Protein AF-A0AAV7HA17-F1 (afdb_monomer)

Structure (mmCIF, N/CA/C/O backbone):
data_AF-A0AAV7HA17-F1
#
_entry.id   AF-A0AAV7HA17-F1
#
loop_
_atom_site.group_PDB
_atom_site.id
_atom_site.type_symbol
_atom_site.label_atom_id
_atom_site.label_alt_id
_atom_site.label_comp_id
_atom_site.label_asym_id
_atom_site.label_entity_id
_atom_site.label_seq_id
_atom_site.pdbx_PDB_ins_code
_atom_site.Cartn_x
_atom_site.Cartn_y
_atom_site.Cartn_z
_atom_site.occupancy
_atom_site.B_iso_or_equiv
_atom_site.auth_seq_id
_atom_site.auth_comp_id
_atom_site.auth_asym_id
_atom_site.auth_atom_id
_atom_site.pdbx_PDB_model_num
ATOM 1 N N . MET A 1 1 ? 19.922 8.870 -69.862 1.00 59.81 1 MET A N 1
ATOM 2 C CA . MET A 1 1 ? 18.874 9.612 -69.129 1.00 59.81 1 MET A CA 1
ATOM 3 C C . MET A 1 1 ? 17.637 10.010 -69.945 1.00 59.81 1 MET A C 1
ATOM 5 O O . MET A 1 1 ? 16.809 10.724 -69.416 1.00 59.81 1 MET A O 1
ATOM 9 N N . ARG A 1 2 ? 17.390 9.471 -71.154 1.00 73.88 2 ARG A N 1
ATOM 10 C CA . ARG A 1 2 ? 16.202 9.859 -71.950 1.00 73.88 2 ARG A CA 1
ATOM 11 C C . ARG A 1 2 ? 14.847 9.482 -71.326 1.00 73.88 2 ARG A C 1
ATOM 13 O O . ARG A 1 2 ? 13.883 10.197 -71.537 1.00 73.88 2 ARG A O 1
ATOM 20 N N . LEU A 1 3 ? 14.750 8.374 -70.582 1.00 73.88 3 LEU A N 1
ATOM 21 C CA . LEU A 1 3 ? 13.467 7.924 -70.012 1.00 73.88 3 LEU A CA 1
ATOM 22 C C . LEU A 1 3 ? 12.966 8.819 -68.870 1.00 73.88 3 LEU A C 1
ATOM 24 O O . LEU A 1 3 ? 11.771 9.077 -68.778 1.00 73.88 3 LEU A O 1
ATOM 28 N N . VAL A 1 4 ? 13.883 9.285 -68.021 1.00 72.38 4 VAL A N 1
ATOM 29 C CA . VAL A 1 4 ? 13.565 10.145 -66.872 1.00 72.38 4 VAL A CA 1
ATOM 30 C C . VAL A 1 4 ? 13.057 11.499 -67.359 1.00 72.38 4 VAL A C 1
ATOM 32 O O . VAL A 1 4 ? 12.043 11.979 -66.863 1.00 72.38 4 VAL A O 1
ATOM 35 N N . ASP A 1 5 ? 13.697 12.049 -68.395 1.00 72.62 5 ASP A N 1
ATOM 36 C CA . ASP A 1 5 ? 13.270 13.301 -69.024 1.00 72.62 5 ASP A CA 1
ATOM 37 C C . ASP A 1 5 ? 11.862 13.153 -69.664 1.00 72.62 5 ASP A C 1
ATOM 39 O O . ASP A 1 5 ? 11.008 14.019 -69.493 1.00 72.62 5 ASP A O 1
ATOM 43 N N . ILE A 1 6 ? 11.550 12.006 -70.293 1.00 79.31 6 ILE A N 1
ATOM 44 C CA . ILE A 1 6 ? 10.205 11.717 -70.847 1.00 79.31 6 ILE A CA 1
ATOM 45 C C . ILE A 1 6 ? 9.130 11.611 -69.748 1.00 79.31 6 ILE A C 1
ATOM 47 O O . ILE A 1 6 ? 7.984 12.026 -69.951 1.00 79.31 6 ILE A O 1
ATOM 51 N N . TRP A 1 7 ? 9.452 11.018 -68.595 1.00 81.12 7 TRP A N 1
ATOM 52 C CA . TRP A 1 7 ? 8.507 10.898 -67.478 1.00 81.12 7 TRP A CA 1
ATOM 53 C C . TRP A 1 7 ? 8.193 12.241 -66.818 1.00 81.12 7 TRP A C 1
ATOM 55 O O . TRP A 1 7 ? 7.061 12.433 -66.360 1.00 81.12 7 TRP A O 1
ATOM 65 N N . ASP A 1 8 ? 9.156 13.161 -66.809 1.00 77.19 8 ASP A N 1
ATOM 66 C CA . ASP A 1 8 ? 8.981 14.508 -66.270 1.00 77.19 8 ASP A CA 1
ATOM 67 C C . ASP A 1 8 ? 8.138 15.387 -67.210 1.00 77.19 8 ASP A C 1
ATOM 69 O O . ASP A 1 8 ? 7.150 15.987 -66.780 1.00 77.19 8 ASP A O 1
ATOM 73 N N . GLU A 1 9 ? 8.411 15.349 -68.522 1.00 78.00 9 GLU A N 1
ATOM 74 C CA . GLU A 1 9 ? 7.606 16.044 -69.543 1.00 78.00 9 GLU A CA 1
ATOM 75 C C . GLU A 1 9 ? 6.132 15.620 -69.516 1.00 78.00 9 GLU A C 1
ATOM 77 O O . GLU A 1 9 ? 5.224 16.446 -69.640 1.00 78.00 9 GLU A O 1
ATOM 82 N N . ARG A 1 10 ? 5.876 14.323 -69.308 1.00 80.19 10 ARG A N 1
ATOM 83 C CA . ARG A 1 10 ? 4.516 13.769 -69.221 1.00 80.19 10 ARG A CA 1
ATOM 84 C C . ARG A 1 10 ? 3.898 13.868 -67.827 1.00 80.19 10 ARG A C 1
ATOM 86 O O . ARG A 1 10 ? 2.771 13.412 -67.642 1.00 80.19 10 ARG A O 1
ATOM 93 N N . LYS A 1 11 ? 4.610 14.446 -66.853 1.00 75.62 11 LYS A N 1
ATOM 94 C CA . LYS A 1 11 ? 4.200 14.579 -65.445 1.00 75.62 11 LYS A CA 1
ATOM 95 C C . LYS A 1 11 ? 3.662 13.282 -64.834 1.00 75.62 11 LYS A C 1
ATOM 97 O O . LYS A 1 11 ? 2.754 13.326 -64.005 1.00 75.62 11 LYS A O 1
ATOM 102 N N . VAL A 1 12 ? 4.241 12.133 -65.197 1.00 78.62 12 VAL A N 1
ATOM 103 C CA . VAL A 1 12 ? 3.756 10.797 -64.785 1.00 78.62 12 VAL A CA 1
ATOM 104 C C . VAL A 1 12 ? 3.643 10.676 -63.258 1.00 78.62 12 VAL A C 1
ATOM 106 O O . VAL A 1 12 ? 2.739 10.019 -62.751 1.00 78.62 12 VAL A O 1
ATOM 109 N N . PHE A 1 13 ? 4.516 11.370 -62.520 1.00 74.56 13 PHE A N 1
ATOM 110 C CA . PHE A 1 13 ? 4.573 11.339 -61.055 1.00 74.56 13 PHE A CA 1
ATOM 111 C C . PHE A 1 13 ? 4.170 12.661 -60.376 1.00 74.56 13 PHE A C 1
ATOM 113 O O . PHE A 1 13 ? 4.330 12.813 -59.162 1.00 74.56 13 PHE A O 1
ATOM 120 N N . GLY A 1 14 ? 3.645 13.633 -61.130 1.00 69.62 14 GLY A N 1
ATOM 121 C CA . GLY A 1 14 ? 3.245 14.938 -60.596 1.00 69.62 14 GLY A CA 1
ATOM 122 C C . GLY A 1 14 ? 4.352 15.631 -59.781 1.00 69.62 14 GLY A C 1
ATOM 123 O O . GLY A 1 14 ? 5.533 15.556 -60.107 1.00 69.62 14 GLY A O 1
ATOM 124 N N . SER A 1 15 ? 3.988 16.303 -58.683 1.00 65.00 15 SER A N 1
ATOM 125 C CA . SER A 1 15 ? 4.935 17.039 -57.824 1.00 65.00 15 SER A CA 1
ATOM 126 C C . SER A 1 15 ? 5.935 16.159 -57.062 1.00 65.00 15 SER A C 1
ATOM 128 O O . SER A 1 15 ? 6.918 16.695 -56.548 1.00 65.00 15 SER A O 1
ATOM 130 N N . ARG A 1 16 ? 5.711 14.837 -57.002 1.00 64.25 16 ARG A N 1
ATOM 131 C CA . ARG A 1 16 ? 6.612 13.862 -56.364 1.00 64.25 16 ARG A CA 1
ATOM 132 C C . ARG A 1 16 ? 7.798 13.459 -57.248 1.00 64.25 16 ARG A C 1
ATOM 134 O O . ARG A 1 16 ? 8.773 12.949 -56.718 1.00 64.25 16 ARG A O 1
ATOM 141 N N . GLY A 1 17 ? 7.743 13.702 -58.561 1.00 64.31 17 GLY A N 1
ATOM 142 C CA . GLY A 1 17 ? 8.792 13.290 -59.507 1.00 64.31 17 GLY A CA 1
ATOM 143 C C . GLY A 1 17 ? 10.023 14.202 -59.578 1.00 64.31 17 GLY A C 1
ATOM 144 O O . GLY A 1 17 ? 11.025 13.811 -60.168 1.00 64.31 17 GLY A O 1
ATOM 145 N N . ARG A 1 18 ? 9.979 15.393 -58.960 1.00 61.56 18 ARG A N 1
ATOM 146 C CA . ARG A 1 18 ? 10.990 16.459 -59.124 1.00 61.56 18 ARG A CA 1
ATOM 147 C C . ARG A 1 18 ? 12.415 16.129 -58.651 1.00 61.56 18 ARG A C 1
ATOM 149 O O . ARG A 1 18 ? 13.298 16.936 -58.896 1.00 61.56 18 ARG A O 1
ATOM 156 N N . GLY A 1 19 ? 12.635 14.988 -58.000 1.00 62.34 19 GLY A N 1
ATOM 157 C CA . GLY A 1 19 ? 13.959 14.516 -57.566 1.00 62.34 19 GLY A CA 1
ATOM 158 C C . GLY A 1 19 ? 14.399 13.195 -58.202 1.00 62.34 19 GLY A C 1
ATOM 159 O O . GLY A 1 19 ? 15.484 12.713 -57.908 1.00 62.34 19 GLY A O 1
ATOM 160 N N . LEU A 1 20 ? 13.597 12.600 -59.098 1.00 65.75 20 LEU A N 1
ATOM 161 C CA . LEU A 1 20 ? 13.865 11.253 -59.625 1.00 65.75 20 LEU A CA 1
ATOM 162 C C . LEU A 1 20 ? 15.182 11.174 -60.417 1.00 65.75 20 LEU A C 1
ATOM 164 O O . LEU A 1 20 ? 15.856 10.146 -60.422 1.00 65.75 20 LEU A O 1
ATOM 168 N N . LYS A 1 21 ? 15.556 12.264 -61.095 1.00 62.66 21 LYS A N 1
ATOM 169 C CA . LYS A 1 21 ? 16.820 12.363 -61.836 1.00 62.66 21 LYS A CA 1
ATOM 170 C C . LYS A 1 21 ? 18.030 12.396 -60.901 1.00 62.66 21 LYS A C 1
ATOM 172 O O . LYS A 1 21 ? 19.050 11.794 -61.231 1.00 62.66 21 LYS A O 1
ATOM 177 N N . ASP A 1 22 ? 17.880 13.034 -59.745 1.00 64.25 22 ASP A N 1
ATOM 178 C CA . ASP A 1 22 ? 18.924 13.168 -58.729 1.00 64.25 22 ASP A CA 1
ATOM 179 C C . ASP A 1 22 ? 19.076 11.867 -57.920 1.00 64.25 22 ASP A C 1
ATOM 181 O O . ASP A 1 22 ? 20.199 11.437 -57.656 1.00 64.25 22 ASP A O 1
ATOM 185 N N . ASP A 1 23 ? 17.968 11.162 -57.657 1.00 63.84 23 ASP A N 1
ATOM 186 C CA . ASP A 1 23 ? 17.957 9.851 -56.990 1.00 63.84 23 ASP A CA 1
ATOM 187 C C . ASP A 1 23 ? 18.626 8.746 -57.833 1.00 63.84 23 ASP A C 1
ATOM 189 O O . ASP A 1 23 ? 19.287 7.861 -57.291 1.00 63.84 23 ASP A O 1
ATOM 193 N N . ILE A 1 24 ? 18.496 8.793 -59.167 1.00 62.03 24 ILE A N 1
ATOM 194 C CA . ILE A 1 24 ? 19.126 7.814 -60.076 1.00 62.03 24 ILE A CA 1
ATOM 195 C C . ILE A 1 24 ? 20.621 8.121 -60.304 1.00 62.03 24 ILE A C 1
ATOM 197 O O . ILE A 1 24 ? 21.387 7.208 -60.614 1.00 62.03 24 ILE A O 1
ATOM 201 N N . LEU A 1 25 ? 21.057 9.381 -60.162 1.00 59.38 25 LEU A N 1
ATOM 202 C CA . LEU A 1 25 ? 22.449 9.804 -60.408 1.00 59.38 25 LEU A CA 1
ATOM 203 C C . LEU A 1 25 ? 23.351 9.804 -59.168 1.00 59.38 25 LEU A C 1
ATOM 205 O O . LEU A 1 25 ? 24.548 10.035 -59.317 1.00 59.38 25 LEU A O 1
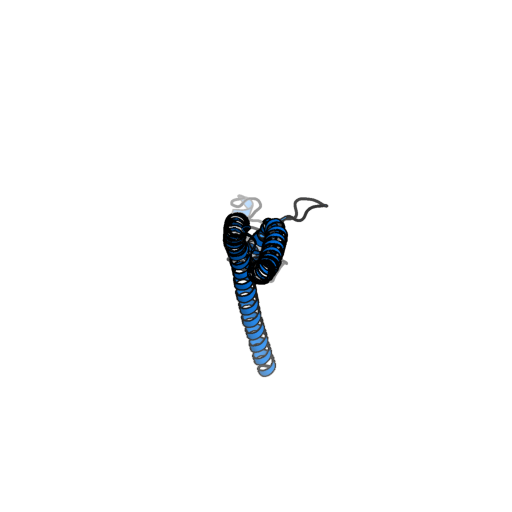ATOM 209 N N . GLY A 1 26 ? 22.818 9.508 -57.980 1.00 60.75 26 GLY A N 1
ATOM 210 C CA . GLY A 1 26 ? 23.603 9.054 -56.830 1.00 60.75 26 GLY A CA 1
ATOM 211 C C . GLY A 1 26 ? 24.793 9.934 -56.426 1.00 60.75 26 GLY A C 1
ATOM 212 O O . GLY A 1 26 ? 25.871 9.397 -56.193 1.00 60.75 26 GLY A O 1
ATOM 213 N N . ASN A 1 27 ? 24.617 11.256 -56.300 1.00 44.81 27 ASN A N 1
ATOM 214 C CA . ASN A 1 27 ? 25.658 12.164 -55.797 1.00 44.81 27 ASN A CA 1
ATOM 215 C C . ASN A 1 27 ? 25.173 13.017 -54.604 1.00 44.81 27 ASN A C 1
ATOM 217 O O . ASN A 1 27 ? 24.681 14.117 -54.806 1.00 44.81 27 ASN A O 1
ATOM 221 N N . ALA A 1 28 ? 25.402 12.492 -53.388 1.00 44.12 28 ALA A N 1
ATOM 222 C CA . ALA A 1 28 ? 25.612 13.152 -52.078 1.00 44.12 28 ALA A CA 1
ATOM 223 C C . ALA A 1 28 ? 24.575 14.183 -51.527 1.00 44.12 28 ALA A C 1
ATOM 225 O O . ALA A 1 28 ? 23.846 14.833 -52.263 1.00 44.12 28 ALA A O 1
ATOM 226 N N . PRO A 1 29 ? 24.455 14.323 -50.189 1.00 47.53 29 PRO A N 1
ATOM 227 C CA . PRO A 1 29 ? 23.148 14.270 -49.531 1.00 47.53 29 PRO A CA 1
ATOM 228 C C . PRO A 1 29 ? 22.543 15.642 -49.180 1.00 47.53 29 PRO A C 1
ATOM 230 O O . PRO A 1 29 ? 23.238 16.492 -48.617 1.00 47.53 29 PRO A O 1
ATOM 233 N N . PRO A 1 30 ? 21.225 15.839 -49.367 1.00 43.34 30 PRO A N 1
ATOM 234 C CA . PRO A 1 30 ? 20.491 16.910 -48.717 1.00 43.34 30 PRO A CA 1
ATOM 235 C C . PRO A 1 30 ? 19.834 16.435 -47.409 1.00 43.34 30 PRO A C 1
ATOM 237 O O . PRO A 1 30 ? 19.466 15.274 -47.238 1.00 43.34 30 PRO A O 1
ATOM 240 N N . ALA A 1 31 ? 19.719 17.381 -46.477 1.00 50.84 31 ALA A N 1
ATOM 241 C CA . ALA A 1 31 ? 19.130 17.260 -45.146 1.00 50.84 31 ALA A CA 1
ATOM 242 C C . ALA A 1 31 ? 17.733 16.586 -45.118 1.00 50.84 31 ALA A C 1
ATOM 244 O O . ALA A 1 31 ? 17.004 16.649 -46.110 1.00 50.84 31 ALA A O 1
ATOM 245 N N . PRO A 1 32 ? 17.303 15.993 -43.982 1.00 42.59 32 PRO A N 1
ATOM 246 C CA . PRO A 1 32 ? 16.028 15.283 -43.917 1.00 42.59 32 PRO A CA 1
ATOM 247 C C . PRO A 1 32 ? 14.809 16.232 -44.017 1.00 42.59 32 PRO A C 1
ATOM 249 O O . PRO A 1 32 ? 14.720 17.180 -43.230 1.00 42.59 32 PRO A O 1
ATOM 252 N N . PRO A 1 33 ? 13.836 15.962 -44.916 1.00 43.31 33 PRO A N 1
ATOM 253 C CA . PRO A 1 33 ? 12.508 16.590 -44.948 1.00 43.31 33 PRO A CA 1
ATOM 254 C C . PRO A 1 33 ? 11.523 15.958 -43.933 1.00 43.31 33 PRO A C 1
ATOM 256 O O . PRO A 1 33 ? 11.837 14.938 -43.315 1.00 43.31 33 PRO A O 1
ATOM 259 N N . PRO A 1 34 ? 10.323 16.546 -43.735 1.00 43.31 34 PRO A N 1
ATOM 260 C CA . PRO A 1 34 ? 9.478 16.288 -42.574 1.00 43.31 34 PRO A CA 1
ATOM 261 C C . PRO A 1 34 ? 8.697 14.967 -42.643 1.00 43.31 34 PRO A C 1
ATOM 263 O O . PRO A 1 34 ? 8.181 14.570 -43.683 1.00 43.31 34 PRO A O 1
ATOM 266 N N . LEU A 1 35 ? 8.605 14.348 -41.461 1.00 48.12 35 LEU A N 1
ATOM 267 C CA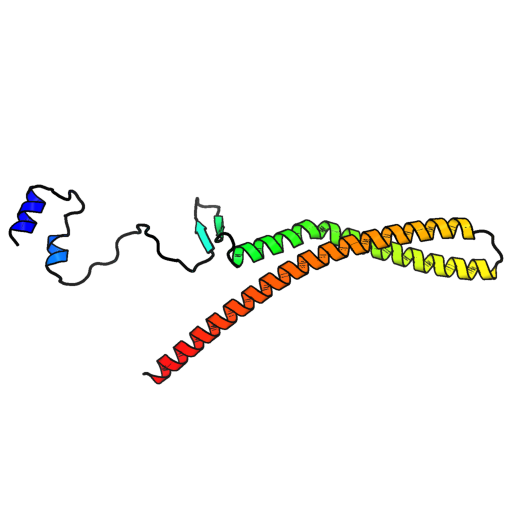 . LEU A 1 35 ? 7.664 13.335 -40.966 1.00 48.12 35 LEU A CA 1
ATOM 268 C C . LEU A 1 35 ? 6.623 12.793 -41.966 1.00 48.12 35 LEU A C 1
ATOM 270 O O . LEU A 1 35 ? 5.692 13.486 -42.375 1.00 48.12 35 LEU A O 1
ATOM 274 N N . SER A 1 36 ? 6.685 11.487 -42.227 1.00 34.81 36 SER A N 1
ATOM 275 C CA . SER A 1 36 ? 5.514 10.690 -42.599 1.00 34.81 36 SER A CA 1
ATOM 276 C C . SER A 1 36 ? 5.588 9.315 -41.947 1.00 34.81 36 SER A C 1
ATOM 278 O O . SER A 1 36 ? 6.620 8.647 -41.926 1.00 34.81 36 SER A O 1
ATOM 280 N N . GLU A 1 37 ? 4.462 8.966 -41.346 1.00 45.53 37 GLU A N 1
ATOM 281 C CA . GLU A 1 37 ? 4.193 7.793 -40.539 1.00 45.53 37 GLU A CA 1
ATOM 282 C C . GLU A 1 37 ? 4.360 6.515 -41.366 1.00 45.53 37 GLU A C 1
ATOM 284 O O . GLU A 1 37 ? 3.647 6.293 -42.340 1.00 45.53 37 GLU A O 1
ATOM 289 N N . SER A 1 38 ? 5.259 5.625 -40.949 1.00 37.91 38 SER A N 1
ATOM 290 C CA . SER A 1 38 ? 5.062 4.201 -41.203 1.00 37.91 38 SER A CA 1
ATOM 291 C C . SER A 1 38 ? 5.699 3.373 -40.090 1.00 37.91 38 SER A C 1
ATOM 293 O O . SER A 1 38 ? 6.895 3.434 -39.827 1.00 37.91 38 SER A O 1
ATOM 295 N N . ASN A 1 39 ? 4.817 2.684 -39.371 1.00 39.84 39 ASN A N 1
ATOM 296 C CA . ASN A 1 39 ? 4.999 1.388 -38.730 1.00 39.84 39 ASN A CA 1
ATOM 297 C C . ASN A 1 39 ? 6.440 0.992 -38.344 1.00 39.84 39 ASN A C 1
ATOM 299 O O . ASN A 1 39 ? 7.032 0.072 -38.902 1.00 39.84 39 ASN A O 1
ATOM 303 N N . GLY A 1 40 ? 6.988 1.672 -37.343 1.00 33.16 40 GLY A N 1
ATOM 304 C CA . GLY A 1 40 ? 8.270 1.344 -36.736 1.00 33.16 40 GLY A CA 1
ATOM 305 C C . GLY A 1 40 ? 8.147 1.501 -35.232 1.00 33.16 40 GLY A C 1
ATOM 306 O O . GLY A 1 40 ? 7.869 2.592 -34.740 1.00 33.16 40 GLY A O 1
ATOM 307 N N . LYS A 1 41 ? 8.286 0.385 -34.518 1.00 42.75 41 LYS A N 1
ATOM 308 C CA . LYS A 1 41 ? 8.275 0.249 -33.058 1.00 42.75 41 LYS A CA 1
ATOM 309 C C . LYS A 1 41 ? 9.093 1.371 -32.407 1.00 42.75 41 LYS A C 1
ATOM 311 O O . LYS A 1 41 ? 10.314 1.301 -32.358 1.00 42.75 41 LYS A O 1
ATOM 316 N N . ASN A 1 42 ? 8.418 2.408 -31.923 1.00 39.75 42 ASN A N 1
ATOM 317 C CA . ASN A 1 42 ? 9.053 3.465 -31.150 1.00 39.75 42 ASN A CA 1
ATOM 318 C C . ASN A 1 42 ? 9.024 3.011 -29.679 1.00 39.75 42 ASN A C 1
ATOM 320 O O . ASN A 1 42 ? 7.924 2.817 -29.158 1.00 39.75 42 ASN A O 1
ATOM 324 N N . PRO A 1 43 ? 10.170 2.801 -29.007 1.00 50.38 43 PRO A N 1
ATOM 325 C CA . PRO A 1 43 ? 10.210 2.255 -27.651 1.00 50.38 43 PRO A CA 1
ATOM 326 C C . PRO A 1 43 ? 9.867 3.292 -26.576 1.00 50.38 43 PRO A C 1
ATOM 328 O O . PRO A 1 43 ? 9.902 2.956 -25.400 1.00 50.38 43 PRO A O 1
ATOM 331 N N . ASN A 1 44 ? 9.541 4.538 -26.945 1.00 51.44 44 ASN A N 1
ATOM 332 C CA . ASN A 1 44 ? 9.166 5.564 -25.978 1.00 51.44 44 ASN A CA 1
ATOM 333 C C . ASN A 1 44 ? 7.732 5.338 -25.473 1.00 51.44 44 ASN A C 1
ATOM 335 O O . ASN A 1 44 ? 6.779 5.548 -26.231 1.00 51.44 44 ASN A O 1
ATOM 339 N N . PRO A 1 45 ? 7.554 4.983 -24.187 1.00 59.22 45 PRO A N 1
ATOM 340 C CA . PRO A 1 45 ? 6.238 4.735 -23.611 1.00 59.22 45 PRO A CA 1
ATOM 341 C C . PRO A 1 45 ? 5.468 6.031 -23.307 1.00 59.22 45 PRO A C 1
ATOM 343 O O . PRO A 1 45 ? 4.325 5.977 -22.862 1.00 59.22 45 PRO A O 1
ATOM 346 N N . ILE A 1 46 ? 6.077 7.194 -23.559 1.00 59.00 46 ILE A N 1
ATOM 347 C CA . ILE A 1 46 ? 5.500 8.518 -23.353 1.00 59.00 46 ILE A CA 1
ATOM 348 C C . ILE A 1 46 ? 5.504 9.277 -24.686 1.00 59.00 46 ILE A C 1
ATOM 350 O O . ILE A 1 46 ? 6.563 9.594 -25.229 1.00 59.00 46 ILE A O 1
ATOM 354 N N . LYS A 1 47 ? 4.318 9.593 -25.214 1.00 62.00 47 LYS A N 1
ATOM 355 C CA . LYS A 1 47 ? 4.123 10.450 -26.390 1.00 62.00 47 LYS A CA 1
ATOM 356 C C . LYS A 1 47 ? 3.534 11.789 -25.955 1.00 62.00 47 LYS A C 1
ATOM 358 O O . LYS A 1 47 ? 2.376 11.880 -25.550 1.00 62.00 47 LYS A O 1
ATOM 363 N N . LEU A 1 48 ? 4.333 12.844 -26.065 1.00 52.03 48 LEU A N 1
ATOM 364 C CA . LEU A 1 48 ? 3.896 14.213 -25.819 1.00 52.03 48 LEU A CA 1
ATOM 365 C C . LEU A 1 48 ? 3.040 14.696 -26.996 1.00 52.03 48 LEU A C 1
ATOM 367 O O . LEU A 1 48 ? 3.570 14.910 -28.084 1.00 52.03 48 LEU A O 1
ATOM 371 N N . VAL A 1 49 ? 1.735 14.888 -26.804 1.00 52.66 49 VAL A N 1
ATOM 372 C CA . VAL A 1 49 ? 0.888 15.530 -27.819 1.00 52.66 49 VAL A CA 1
ATOM 373 C C . VAL A 1 49 ? 0.543 16.926 -27.315 1.00 52.66 49 VAL A C 1
ATOM 375 O O . VAL A 1 49 ? -0.325 17.093 -26.460 1.00 52.66 49 VAL A O 1
ATOM 378 N N . ARG A 1 50 ? 1.254 17.942 -27.822 1.00 51.53 50 ARG A N 1
ATOM 379 C CA . ARG A 1 50 ? 0.855 19.346 -27.649 1.00 51.53 50 ARG A CA 1
ATOM 380 C C . ARG A 1 50 ? -0.401 19.575 -28.479 1.00 51.53 50 ARG A C 1
ATOM 382 O O . ARG A 1 50 ? -0.364 19.327 -29.682 1.00 51.53 50 ARG A O 1
ATOM 389 N N . LYS A 1 51 ? -1.485 20.034 -27.855 1.00 54.66 51 LYS A N 1
ATOM 390 C CA . LYS A 1 51 ? -2.652 20.516 -28.601 1.00 54.66 51 LYS A CA 1
ATOM 391 C C . LYS A 1 51 ? -2.702 22.048 -28.646 1.00 54.66 51 LYS A C 1
ATOM 393 O O . LYS A 1 51 ? -3.086 22.584 -29.675 1.00 54.66 51 LYS A O 1
ATOM 398 N N . ASP A 1 52 ? -2.229 22.767 -27.624 1.00 49.31 52 ASP A N 1
ATOM 399 C CA . ASP A 1 52 ? -2.317 24.237 -27.568 1.00 49.31 52 ASP A CA 1
ATOM 400 C C . ASP A 1 52 ? -1.443 24.797 -26.422 1.00 49.31 52 ASP A C 1
ATOM 402 O O . ASP A 1 52 ? -0.992 24.042 -25.558 1.00 49.31 52 ASP A O 1
ATOM 406 N N . ALA A 1 53 ? -1.228 26.122 -26.395 1.00 51.97 53 ALA A N 1
ATOM 407 C CA . ALA A 1 53 ? -0.250 26.854 -25.570 1.00 51.97 53 ALA A CA 1
ATOM 408 C C . ALA A 1 53 ? -0.312 26.653 -24.034 1.00 51.97 53 ALA A C 1
ATOM 410 O O . ALA A 1 53 ? 0.615 27.073 -23.344 1.00 51.97 53 ALA A O 1
ATOM 411 N N . HIS A 1 54 ? -1.340 25.992 -23.489 1.00 52.19 54 HIS A N 1
ATOM 412 C CA . HIS A 1 54 ? -1.530 25.840 -22.038 1.00 52.19 54 HIS A CA 1
ATOM 413 C C . HIS A 1 54 ? -1.844 24.417 -21.554 1.00 52.19 54 HIS A C 1
ATOM 415 O O . HIS A 1 54 ? -2.126 24.234 -20.372 1.00 52.19 54 HIS A O 1
ATOM 421 N N . SER A 1 55 ? -1.779 23.386 -22.404 1.00 43.28 55 SER A N 1
ATOM 422 C CA . SER A 1 55 ? -1.969 22.013 -21.920 1.00 43.28 55 SER A CA 1
ATOM 423 C C . SER A 1 55 ? -1.160 20.991 -22.705 1.00 43.28 55 SER A C 1
ATOM 425 O O . SER A 1 55 ? -1.259 20.851 -23.927 1.00 43.28 55 SER A O 1
ATOM 427 N N . VAL A 1 56 ? -0.351 20.245 -21.963 1.00 46.31 56 VAL A N 1
ATOM 428 C CA . VAL A 1 56 ? 0.402 19.102 -22.453 1.00 46.31 56 VAL A CA 1
ATOM 429 C C . VAL A 1 56 ? -0.387 17.849 -22.087 1.00 46.31 56 VAL A C 1
ATOM 431 O O . VAL A 1 56 ? -0.425 17.461 -20.923 1.00 46.31 56 VAL A O 1
ATOM 434 N N . ARG A 1 57 ? -0.998 17.180 -23.073 1.00 55.09 57 ARG A N 1
ATOM 435 C CA . ARG A 1 57 ? -1.542 15.836 -22.851 1.00 55.09 57 ARG A CA 1
ATOM 436 C C . ARG A 1 57 ? -0.424 14.826 -23.089 1.00 55.09 57 ARG A C 1
ATOM 438 O O . ARG A 1 57 ? -0.017 14.573 -24.226 1.00 55.09 57 ARG A O 1
ATOM 445 N N . ILE A 1 58 ? 0.079 14.259 -22.001 1.00 65.12 58 ILE A N 1
ATOM 446 C CA . ILE A 1 58 ? 0.997 13.126 -22.034 1.00 65.12 58 ILE A CA 1
ATOM 447 C C . ILE A 1 58 ? 0.165 11.890 -22.398 1.00 65.12 58 ILE A C 1
ATOM 449 O O . ILE A 1 58 ? -0.689 11.466 -21.625 1.00 65.12 58 ILE A O 1
ATOM 453 N N . LYS A 1 59 ? 0.360 11.338 -23.600 1.00 69.00 59 LYS A N 1
ATOM 454 C CA . LYS A 1 59 ? -0.221 10.045 -23.972 1.00 69.00 59 LYS A CA 1
ATOM 455 C C . LYS A 1 59 ? 0.757 8.957 -23.569 1.00 69.00 59 LYS A C 1
ATOM 457 O O . LYS A 1 59 ? 1.860 8.889 -24.111 1.00 69.00 59 LYS A O 1
ATOM 462 N N . LEU A 1 60 ? 0.356 8.123 -22.627 1.00 74.75 60 LEU A N 1
ATOM 463 C CA . LEU A 1 60 ? 1.119 6.946 -22.246 1.00 74.75 60 LEU A CA 1
ATOM 464 C C . LEU A 1 60 ? 0.764 5.810 -23.208 1.00 74.75 60 LEU A C 1
ATOM 466 O O . LEU A 1 60 ? -0.351 5.750 -23.732 1.00 74.75 60 LEU A O 1
ATOM 470 N N . ALA A 1 61 ? 1.739 4.965 -23.527 1.00 76.56 61 ALA A N 1
ATOM 471 C CA . ALA A 1 61 ? 1.467 3.747 -24.271 1.00 76.56 61 ALA A CA 1
ATOM 472 C C . ALA A 1 61 ? 0.513 2.880 -23.443 1.00 76.56 61 ALA A C 1
ATOM 474 O O . ALA A 1 61 ? 0.811 2.608 -22.282 1.00 76.56 61 ALA A O 1
ATOM 475 N N . VAL A 1 62 ? -0.598 2.457 -24.051 1.00 74.88 62 VAL A N 1
ATOM 476 C CA . VAL A 1 62 ? -1.592 1.607 -23.386 1.00 74.88 62 VAL A CA 1
ATOM 477 C C . VAL A 1 62 ? -0.927 0.293 -22.955 1.00 74.88 62 VAL A C 1
ATOM 479 O O . VAL A 1 62 ? -0.262 -0.357 -23.763 1.00 74.88 62 VAL A O 1
ATOM 482 N N . GLY A 1 63 ? -1.063 -0.069 -21.683 1.00 77.06 63 GLY A N 1
ATOM 483 C CA . GLY A 1 63 ? -0.401 -1.184 -21.008 1.00 77.06 63 GLY A CA 1
ATOM 484 C C . GLY A 1 63 ? 1.086 -0.966 -20.696 1.00 77.06 63 GLY A C 1
ATOM 485 O O . GLY A 1 63 ? 1.730 -1.853 -20.129 1.00 77.06 63 GLY A O 1
ATOM 486 N N . GLY A 1 64 ? 1.660 0.182 -21.062 1.00 85.69 64 GLY A N 1
ATOM 487 C CA . GLY A 1 64 ? 3.076 0.488 -20.871 1.00 85.69 64 GLY A CA 1
ATOM 488 C C . GLY A 1 64 ? 3.426 0.807 -19.417 1.00 85.69 64 GLY A C 1
ATOM 489 O O . GLY A 1 64 ? 2.596 1.314 -18.668 1.00 85.69 64 GLY A O 1
ATOM 490 N N . MET A 1 65 ? 4.685 0.568 -19.035 1.00 88.81 65 MET A N 1
ATOM 491 C CA . MET A 1 65 ? 5.208 0.810 -17.679 1.00 88.81 65 MET A CA 1
ATOM 492 C C . MET A 1 65 ? 4.765 2.150 -17.051 1.00 88.81 65 MET A C 1
ATOM 494 O O . MET A 1 65 ? 4.227 2.132 -15.946 1.00 88.81 65 MET A O 1
ATOM 498 N N . PRO A 1 66 ? 4.904 3.310 -17.727 1.00 88.06 66 PRO A N 1
ATOM 499 C CA . PRO A 1 66 ? 4.455 4.583 -17.167 1.00 88.06 66 PRO A CA 1
ATOM 500 C C . PRO A 1 66 ? 2.949 4.657 -16.914 1.00 88.06 66 PRO A C 1
ATOM 502 O O . PRO A 1 66 ? 2.541 5.261 -15.929 1.00 88.06 66 PRO A O 1
ATOM 505 N N . GLU A 1 67 ? 2.123 4.068 -17.786 1.00 89.50 67 GLU A N 1
ATOM 506 C CA . GLU A 1 67 ? 0.671 4.045 -17.581 1.00 89.50 67 GLU A CA 1
ATOM 507 C C . GLU A 1 67 ? 0.328 3.205 -16.357 1.00 89.50 67 GLU A C 1
ATOM 509 O O . GLU A 1 67 ? -0.400 3.677 -15.493 1.00 89.50 67 GLU A O 1
ATOM 514 N N . ARG A 1 68 ? 0.928 2.015 -16.222 1.00 92.06 68 ARG A N 1
ATOM 515 C CA . ARG A 1 68 ? 0.684 1.136 -15.071 1.00 92.06 68 ARG A CA 1
ATOM 516 C C . ARG A 1 68 ? 1.066 1.788 -13.744 1.00 92.06 68 ARG A C 1
ATOM 518 O O . ARG A 1 68 ? 0.312 1.670 -12.784 1.00 92.06 68 ARG A O 1
ATOM 525 N N . ILE A 1 69 ? 2.189 2.513 -13.695 1.00 95.31 69 ILE A N 1
ATOM 526 C CA . ILE A 1 69 ? 2.591 3.276 -12.502 1.00 95.31 69 ILE A CA 1
ATOM 527 C C . ILE A 1 69 ? 1.572 4.376 -12.199 1.00 95.31 69 ILE A C 1
ATOM 529 O O . ILE A 1 69 ? 1.144 4.497 -11.057 1.00 95.31 69 ILE A O 1
ATOM 533 N N . VAL A 1 70 ? 1.170 5.167 -13.202 1.00 93.94 70 VAL A N 1
ATOM 534 C CA . VAL A 1 70 ? 0.195 6.254 -13.010 1.00 93.94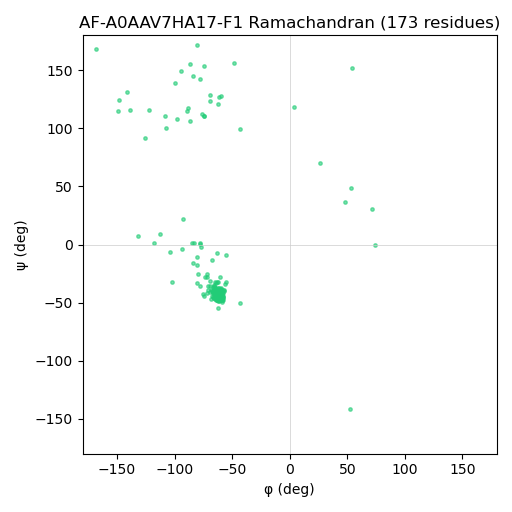 70 VAL A CA 1
ATOM 535 C C . VAL A 1 70 ? -1.146 5.705 -12.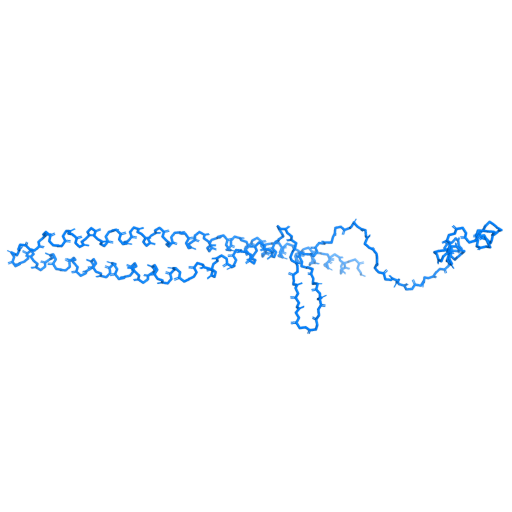526 1.00 93.94 70 VAL A C 1
ATOM 537 O O . VAL A 1 70 ? -1.699 6.235 -11.568 1.00 93.94 70 VAL A O 1
ATOM 540 N N . THR A 1 71 ? -1.642 4.624 -13.129 1.00 93.62 71 THR A N 1
ATOM 541 C CA . THR A 1 71 ? -2.883 3.963 -12.711 1.00 93.62 71 THR A CA 1
ATOM 542 C C . THR A 1 71 ? -2.787 3.425 -11.285 1.00 93.62 71 THR A C 1
ATOM 544 O O . THR A 1 71 ? -3.684 3.679 -10.487 1.00 93.62 71 THR A O 1
ATOM 547 N N . ALA A 1 72 ? -1.701 2.728 -10.932 1.00 94.94 72 ALA A N 1
ATOM 548 C CA . ALA A 1 72 ? -1.519 2.200 -9.581 1.00 94.94 72 ALA A CA 1
ATOM 549 C C . ALA A 1 72 ? -1.362 3.316 -8.533 1.00 94.94 72 ALA A C 1
ATOM 551 O O . ALA A 1 72 ? -1.872 3.198 -7.424 1.00 94.94 72 ALA A O 1
ATOM 552 N N . TYR A 1 73 ? -0.698 4.421 -8.884 1.00 95.62 73 TYR A N 1
ATOM 553 C CA . TYR A 1 73 ? -0.548 5.568 -7.991 1.00 95.62 73 TYR A CA 1
ATOM 554 C C . TYR A 1 73 ? -1.878 6.295 -7.778 1.00 95.62 73 TYR A C 1
ATOM 556 O O . TYR A 1 73 ? -2.204 6.655 -6.652 1.00 95.62 73 TYR A O 1
ATOM 564 N N . GLN A 1 74 ? -2.674 6.462 -8.839 1.00 93.75 74 GLN A N 1
ATOM 565 C CA . GLN A 1 74 ? -4.007 7.055 -8.739 1.00 93.75 74 GLN A CA 1
ATOM 566 C C . GLN A 1 74 ? -4.923 6.233 -7.824 1.00 93.75 74 GLN A C 1
ATOM 568 O O . GLN A 1 74 ? -5.584 6.817 -6.975 1.00 93.75 74 GLN A O 1
ATOM 573 N N . ALA A 1 75 ? -4.895 4.899 -7.922 1.00 93.06 75 ALA A N 1
ATOM 574 C CA . ALA A 1 75 ? -5.654 4.026 -7.023 1.00 93.06 75 ALA A CA 1
ATOM 575 C C . ALA A 1 75 ? -5.304 4.257 -5.538 1.00 93.06 75 ALA A C 1
ATOM 577 O O . ALA A 1 75 ? -6.197 4.301 -4.698 1.00 93.06 75 ALA A O 1
ATOM 578 N N . VAL A 1 76 ? -4.025 4.490 -5.213 1.00 94.06 76 VAL A N 1
ATOM 579 C CA . VAL A 1 76 ? -3.611 4.845 -3.842 1.00 94.06 76 VAL A CA 1
ATOM 580 C C . VAL A 1 76 ? -4.174 6.204 -3.414 1.00 94.06 76 VAL A C 1
ATOM 582 O O . VAL A 1 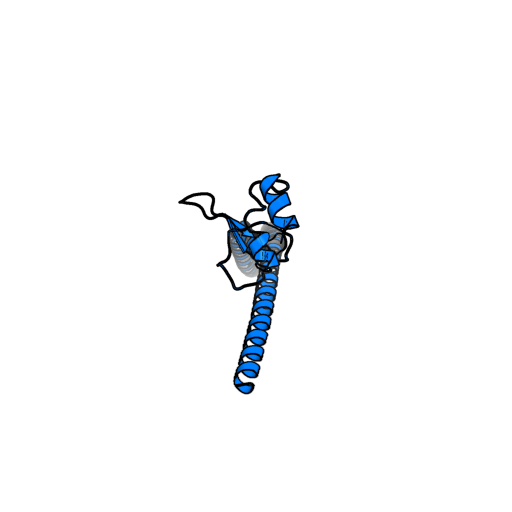76 ? -4.590 6.348 -2.269 1.00 94.06 76 VAL A O 1
ATOM 585 N N . LEU A 1 77 ? -4.195 7.204 -4.303 1.00 90.88 77 LEU A N 1
ATOM 586 C CA . LEU A 1 77 ? -4.754 8.526 -3.987 1.00 90.88 77 LEU A CA 1
ATOM 587 C C . LEU A 1 77 ? -6.267 8.474 -3.759 1.00 90.88 77 LEU A C 1
ATOM 589 O O . LEU A 1 77 ? -6.767 9.140 -2.854 1.00 90.88 77 LEU A O 1
ATOM 593 N N . ASP A 1 78 ? -6.975 7.686 -4.567 1.00 87.44 78 ASP A N 1
ATOM 594 C CA . ASP A 1 78 ? -8.426 7.532 -4.475 1.00 87.44 78 ASP A CA 1
ATOM 595 C C . ASP A 1 78 ? -8.827 6.833 -3.160 1.00 87.44 78 ASP A C 1
ATOM 597 O O . ASP A 1 78 ? -9.814 7.216 -2.532 1.00 87.44 78 ASP A O 1
ATOM 601 N N . GLU A 1 79 ? -8.032 5.861 -2.698 1.00 82.44 79 GLU A N 1
ATOM 602 C CA . GLU A 1 79 ? -8.261 5.132 -1.440 1.00 82.44 79 GLU A CA 1
ATOM 603 C C . GLU A 1 79 ? -7.726 5.848 -0.182 1.00 82.44 79 GLU A C 1
ATOM 605 O O . GLU A 1 79 ? -8.140 5.524 0.932 1.00 82.44 79 GLU A O 1
ATOM 610 N N . HIS A 1 80 ? -6.848 6.850 -0.323 1.00 74.75 80 HIS A N 1
ATOM 611 C CA . HIS A 1 80 ? -6.178 7.519 0.806 1.00 74.75 80 HIS A CA 1
ATOM 612 C C . HIS A 1 80 ? -7.155 8.107 1.840 1.00 74.75 80 HIS A C 1
ATOM 614 O O . HIS A 1 80 ? -6.874 8.125 3.038 1.00 74.75 80 HIS A O 1
ATOM 620 N N . PHE A 1 81 ? -8.320 8.596 1.408 1.00 64.06 81 PHE A N 1
ATOM 621 C CA . PHE A 1 81 ? -9.321 9.157 2.324 1.00 64.06 81 PHE A CA 1
ATOM 622 C C . PHE A 1 81 ? -10.025 8.091 3.185 1.00 64.06 81 PHE A C 1
ATOM 624 O O . PHE A 1 81 ? -10.493 8.402 4.287 1.00 64.06 81 PHE A O 1
ATOM 631 N N . ASP A 1 82 ? -10.088 6.841 2.717 1.00 75.44 82 ASP A N 1
ATOM 632 C CA . ASP A 1 82 ? -10.671 5.727 3.474 1.00 75.44 82 ASP A CA 1
ATOM 633 C C . ASP A 1 82 ? -9.680 5.174 4.508 1.00 75.44 82 ASP A C 1
ATOM 635 O O . ASP A 1 82 ? -10.056 4.814 5.622 1.00 75.44 82 ASP A O 1
ATOM 639 N N . GLU A 1 83 ? -8.386 5.201 4.197 1.00 90.31 83 GLU A N 1
ATOM 640 C CA . GLU A 1 83 ? -7.339 4.712 5.091 1.00 90.31 83 GLU A CA 1
ATOM 641 C C . GLU A 1 83 ? -7.242 5.471 6.413 1.00 90.31 83 GLU A C 1
ATOM 643 O O . GLU A 1 83 ? -7.282 4.844 7.472 1.00 90.31 83 GLU A O 1
ATOM 648 N N . ASP A 1 84 ? -7.094 6.800 6.379 1.00 91.31 84 ASP A N 1
ATOM 649 C CA . ASP A 1 84 ? -6.944 7.596 7.604 1.00 91.31 84 ASP A CA 1
ATOM 650 C C . ASP A 1 84 ? -8.167 7.412 8.511 1.00 91.31 84 ASP A C 1
ATOM 652 O O . ASP A 1 84 ? -8.062 7.286 9.736 1.00 91.31 84 ASP A O 1
ATOM 656 N N . THR A 1 85 ? -9.345 7.328 7.895 1.00 91.81 85 THR A N 1
ATOM 657 C CA . THR A 1 85 ? -10.607 7.058 8.580 1.00 91.81 85 THR A CA 1
ATOM 658 C C . THR A 1 85 ? -10.612 5.661 9.209 1.00 91.81 85 THR A C 1
ATOM 660 O O . THR A 1 85 ? -10.951 5.529 10.389 1.00 91.81 85 THR A O 1
ATOM 663 N N . ALA A 1 86 ? -10.218 4.624 8.465 1.00 93.12 86 ALA A N 1
ATOM 664 C CA . ALA A 1 86 ? -10.146 3.247 8.951 1.00 93.12 86 ALA A CA 1
ATOM 665 C C . ALA A 1 86 ? -9.102 3.084 10.070 1.00 93.12 86 ALA A C 1
ATOM 667 O O . ALA A 1 86 ? -9.382 2.445 11.084 1.00 93.12 86 ALA A O 1
ATOM 668 N N . LEU A 1 87 ? -7.932 3.720 9.949 1.00 95.50 87 LEU A N 1
ATOM 669 C CA . LEU A 1 87 ? -6.893 3.727 10.983 1.00 95.50 87 LEU A CA 1
ATOM 670 C C . LEU A 1 87 ? -7.378 4.395 12.268 1.00 95.50 87 LEU A C 1
ATOM 672 O O . LEU A 1 87 ? -7.157 3.861 13.354 1.00 95.50 87 LEU A O 1
ATOM 676 N N . ASN A 1 88 ? -8.038 5.549 12.165 1.00 95.56 88 ASN A N 1
ATOM 677 C CA . ASN A 1 88 ? -8.556 6.251 13.336 1.00 95.56 88 ASN A CA 1
ATOM 678 C C . ASN A 1 88 ? -9.661 5.446 14.030 1.00 95.56 88 ASN A C 1
ATOM 680 O O . ASN A 1 88 ? -9.609 5.290 15.248 1.00 95.56 88 ASN A O 1
ATOM 684 N N . LYS A 1 89 ? -10.596 4.852 13.274 1.00 96.12 89 LYS A N 1
ATOM 685 C CA . LYS A 1 89 ? -11.618 3.943 13.826 1.00 96.12 89 LYS A CA 1
ATOM 686 C C . LYS A 1 89 ? -10.995 2.732 14.518 1.00 96.12 89 LYS A C 1
ATOM 688 O O . LYS A 1 89 ? -11.392 2.406 15.631 1.00 96.12 89 LYS A O 1
ATOM 693 N N . CYS A 1 90 ? -9.992 2.115 13.893 1.00 96.88 90 CYS A N 1
ATOM 694 C CA . CYS A 1 90 ? -9.264 0.985 14.463 1.00 96.88 90 CYS A CA 1
ATOM 695 C C . CYS A 1 90 ? -8.614 1.366 15.799 1.00 96.88 90 CYS A C 1
ATOM 697 O O . CYS A 1 90 ? -8.839 0.706 16.809 1.00 96.88 90 CYS A O 1
ATOM 699 N N . LYS A 1 91 ? -7.885 2.490 15.837 1.00 97.50 91 LYS A N 1
ATOM 700 C CA . LYS A 1 91 ? -7.252 3.008 17.061 1.00 97.50 91 LYS A CA 1
ATOM 701 C C . LYS A 1 91 ? -8.270 3.296 18.161 1.00 97.50 91 LYS A C 1
ATOM 703 O O . LYS A 1 91 ? -8.038 2.930 19.309 1.00 97.50 91 LYS A O 1
ATOM 708 N N . SER A 1 92 ? -9.388 3.939 17.825 1.00 97.50 92 SER A N 1
ATOM 709 C CA . SER A 1 92 ? -10.453 4.224 18.788 1.00 97.50 92 SER A CA 1
ATOM 710 C C . SER A 1 92 ? -11.070 2.945 19.351 1.00 97.50 92 SER A C 1
ATOM 712 O O . SER A 1 92 ? -11.265 2.869 20.560 1.00 97.50 92 SER A O 1
ATOM 714 N N . ALA A 1 93 ? -11.317 1.935 18.513 1.00 97.31 93 ALA A N 1
ATOM 715 C CA . ALA A 1 93 ? -11.872 0.658 18.951 1.00 97.31 93 ALA A CA 1
ATOM 716 C C . ALA A 1 93 ? -10.900 -0.136 19.838 1.00 97.31 93 ALA A C 1
ATOM 718 O O . ALA A 1 93 ? -11.309 -0.685 20.858 1.00 97.31 93 ALA A O 1
ATOM 719 N N . VAL A 1 94 ? -9.602 -0.139 19.510 1.00 96.94 94 VAL A N 1
ATOM 720 C CA . VAL A 1 94 ? -8.562 -0.731 20.372 1.00 96.94 94 VAL A CA 1
ATOM 721 C C . VAL A 1 94 ? -8.506 -0.020 21.726 1.00 96.94 94 VAL A C 1
ATOM 723 O O . VAL A 1 94 ? -8.560 -0.677 22.759 1.00 96.94 94 VAL A O 1
ATOM 726 N N . CYS A 1 95 ? -8.482 1.315 21.737 1.00 96.62 95 CYS A N 1
ATOM 727 C CA . CYS A 1 95 ? -8.485 2.098 22.977 1.00 96.62 95 CYS A CA 1
ATOM 728 C C . CYS A 1 95 ? -9.743 1.830 23.825 1.00 96.62 95 CYS A C 1
ATOM 730 O O . CYS A 1 95 ? -9.663 1.717 25.047 1.00 96.62 95 CYS A O 1
ATOM 732 N N . ALA A 1 96 ? -10.909 1.679 23.189 1.00 95.25 96 ALA A N 1
ATOM 733 C CA . ALA A 1 96 ? -12.143 1.319 23.880 1.00 95.25 96 ALA A CA 1
ATOM 734 C C . ALA A 1 96 ? -12.043 -0.068 24.540 1.00 95.25 96 ALA A C 1
ATOM 736 O O . ALA A 1 96 ? -12.406 -0.207 25.705 1.00 95.25 96 ALA A O 1
ATOM 737 N N . LEU A 1 97 ? -11.485 -1.070 23.848 1.00 94.25 97 LEU A N 1
ATOM 738 C CA . LEU A 1 97 ? -11.254 -2.401 24.423 1.00 94.25 97 LEU A CA 1
ATOM 739 C C . LEU A 1 97 ? -10.282 -2.376 25.611 1.00 94.25 97 LEU A C 1
ATOM 741 O O . LEU A 1 97 ? -10.547 -3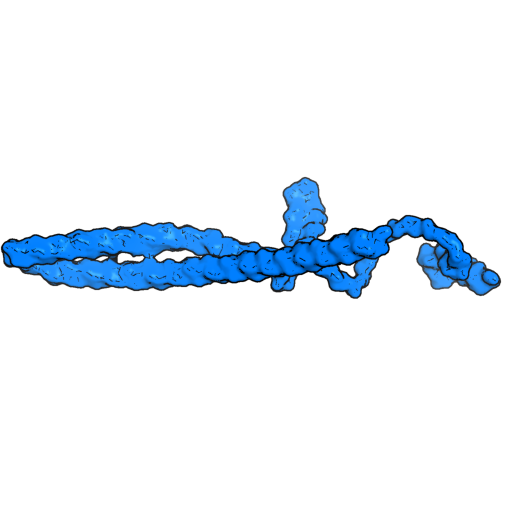.028 26.618 1.00 94.25 97 LEU A O 1
ATOM 745 N N . GLU A 1 98 ? -9.200 -1.598 25.532 1.00 93.38 98 GLU A N 1
ATOM 746 C CA . GLU A 1 98 ? -8.249 -1.426 26.644 1.00 93.38 98 GLU A CA 1
ATOM 747 C C . GLU A 1 98 ? -8.904 -0.793 27.884 1.00 93.38 98 GLU A C 1
ATOM 749 O O . GLU A 1 98 ? -8.507 -1.068 29.019 1.00 93.38 98 GLU A O 1
ATOM 754 N N . ASN A 1 99 ? -9.901 0.075 27.693 1.00 91.06 99 ASN A N 1
ATOM 755 C CA . ASN A 1 99 ? -10.662 0.654 28.800 1.00 91.06 99 ASN A CA 1
ATOM 756 C C . ASN A 1 99 ? -11.658 -0.354 29.382 1.00 91.06 99 ASN A C 1
ATOM 758 O O . ASN A 1 99 ? -11.714 -0.505 30.600 1.00 91.06 99 ASN A O 1
ATOM 762 N N . MET A 1 100 ? -12.362 -1.110 28.535 1.00 89.56 100 MET A N 1
ATOM 763 C CA . MET A 1 100 ? -13.263 -2.180 28.982 1.00 89.56 100 MET A CA 1
ATOM 764 C C . MET A 1 100 ? -12.525 -3.263 29.775 1.00 89.56 100 MET A C 1
ATOM 766 O O . MET A 1 100 ? -13.053 -3.765 30.763 1.00 89.56 100 MET A O 1
ATOM 770 N N . GLU A 1 101 ? -11.298 -3.614 29.382 1.00 87.44 101 GLU A N 1
ATOM 771 C CA . GLU A 1 101 ? -10.461 -4.566 30.123 1.00 87.44 101 GLU A CA 1
ATOM 772 C C . GLU A 1 101 ? -10.220 -4.101 31.570 1.00 87.44 101 GLU A C 1
ATOM 774 O O . GLU A 1 101 ? -10.339 -4.890 32.511 1.00 87.44 101 GLU A O 1
ATOM 779 N N . LYS A 1 102 ? -9.959 -2.802 31.764 1.00 87.25 102 LYS A N 1
ATOM 780 C CA . LYS A 1 102 ? -9.799 -2.200 33.097 1.00 87.25 102 LYS A CA 1
ATOM 781 C C . LYS A 1 102 ? -11.116 -2.201 33.872 1.00 87.25 102 LYS A C 1
ATOM 783 O O . LYS A 1 102 ? -11.129 -2.598 35.033 1.00 87.25 102 LYS A O 1
ATOM 788 N N . GLU A 1 103 ? -12.223 -1.836 33.225 1.00 83.44 103 GLU A N 1
ATOM 789 C CA . GLU A 1 103 ? -13.551 -1.832 33.851 1.00 83.44 103 GLU A CA 1
ATOM 790 C C . GLU A 1 103 ? -13.981 -3.231 34.313 1.00 83.44 103 GLU A C 1
ATOM 792 O O . GLU A 1 103 ? -14.534 -3.378 35.401 1.00 83.44 103 GLU A O 1
ATOM 797 N N . VAL A 1 104 ? -13.680 -4.282 33.543 1.00 83.31 104 VAL A N 1
ATOM 798 C CA . VAL A 1 104 ? -13.924 -5.675 33.954 1.00 83.31 104 VAL A CA 1
ATOM 799 C C . VAL A 1 104 ? -13.122 -6.026 35.209 1.00 83.31 104 VAL A C 1
ATOM 801 O O . VAL A 1 104 ? -13.661 -6.651 36.127 1.00 83.31 104 VAL A O 1
ATOM 804 N N . ASN A 1 105 ? -11.855 -5.616 35.268 1.00 78.88 105 ASN A N 1
ATOM 805 C CA . ASN A 1 105 ? -10.985 -5.875 36.412 1.00 78.88 105 ASN A CA 1
ATOM 806 C C . ASN A 1 105 ? -11.477 -5.155 37.687 1.00 78.88 105 ASN A C 1
ATOM 808 O O . ASN A 1 105 ? -11.490 -5.746 38.769 1.00 78.88 105 ASN A O 1
ATOM 812 N N . ASP A 1 106 ? -11.970 -3.922 37.550 1.00 79.00 106 ASP A N 1
ATOM 813 C CA . ASP A 1 106 ? -12.527 -3.133 38.654 1.00 79.00 106 ASP A CA 1
ATOM 814 C C . ASP A 1 106 ? -13.894 -3.669 39.124 1.00 79.00 106 ASP A C 1
ATOM 816 O O . ASP A 1 106 ? -14.152 -3.790 40.326 1.00 79.00 106 ASP A O 1
ATOM 820 N N . VAL A 1 107 ? -14.767 -4.065 38.190 1.00 76.06 107 VAL A N 1
ATOM 821 C CA . VAL A 1 107 ? -16.081 -4.665 38.485 1.00 76.06 107 VAL A CA 1
ATOM 822 C C . VAL A 1 107 ? -15.940 -6.009 39.198 1.00 76.06 107 VAL A C 1
ATOM 824 O O . VAL A 1 107 ? -16.702 -6.283 40.131 1.00 76.06 107 VAL A O 1
ATOM 827 N N . TYR A 1 108 ? -14.957 -6.828 38.814 1.00 69.06 108 TYR A N 1
ATOM 828 C CA . TYR A 1 108 ? -14.644 -8.080 39.505 1.00 69.06 108 TYR A CA 1
ATOM 829 C C . TYR A 1 108 ? -14.226 -7.837 40.964 1.00 69.06 108 TYR A C 1
ATOM 831 O O . TYR A 1 108 ? -14.637 -8.581 41.855 1.00 69.06 108 TYR A O 1
ATOM 839 N N . ALA A 1 109 ? -13.481 -6.760 41.230 1.00 73.50 109 ALA A N 1
ATOM 840 C CA . ALA A 1 109 ? -13.092 -6.373 42.584 1.00 73.50 109 ALA A CA 1
ATOM 841 C C . ALA A 1 109 ? -14.261 -5.815 43.427 1.00 73.50 109 ALA A C 1
ATOM 843 O O . ALA A 1 109 ? -14.239 -5.943 44.651 1.00 73.50 109 ALA A O 1
ATOM 844 N N . GLN A 1 110 ? -15.279 -5.212 42.798 1.00 72.75 110 GLN A N 1
ATOM 845 C CA . GLN A 1 110 ? -16.403 -4.541 43.478 1.00 72.75 110 GLN A CA 1
ATOM 846 C C . GLN A 1 110 ? -17.735 -5.319 43.484 1.00 72.75 110 GLN A C 1
ATOM 848 O O . GLN A 1 110 ? -18.677 -4.894 44.153 1.00 72.75 110 GLN A O 1
ATOM 853 N N . GLY A 1 111 ? -17.844 -6.453 42.783 1.00 61.72 111 GLY A N 1
ATOM 854 C CA . GLY A 1 111 ? -19.038 -7.313 42.796 1.00 61.72 111 GLY A CA 1
ATOM 855 C C . GLY A 1 111 ? -20.264 -6.741 42.063 1.00 61.72 111 GLY A C 1
ATOM 856 O O . GLY A 1 111 ? -21.397 -7.013 42.461 1.00 61.72 111 GLY A O 1
ATOM 857 N N . SER A 1 112 ? -20.064 -5.936 41.012 1.00 65.19 112 SER A N 1
ATOM 858 C CA . SER A 1 112 ? -21.150 -5.269 40.265 1.00 65.19 112 SER A CA 1
ATOM 859 C C . SER A 1 112 ? -21.748 -6.135 39.131 1.00 65.19 112 SER A C 1
ATOM 861 O O . SER A 1 112 ? -21.096 -7.030 38.597 1.00 65.19 112 SER A O 1
ATOM 863 N N . GLN A 1 113 ? -23.006 -5.869 38.734 1.00 63.50 113 GLN A N 1
ATOM 864 C CA . GLN A 1 113 ? -23.752 -6.630 37.706 1.00 63.50 113 GLN A CA 1
ATOM 865 C C . GLN A 1 113 ? -23.644 -6.064 36.269 1.00 63.50 113 GLN A C 1
ATOM 867 O O . GLN A 1 113 ? -24.501 -6.336 35.428 1.00 63.50 113 GLN A O 1
ATOM 872 N N . HIS A 1 114 ? -22.609 -5.282 35.941 1.00 72.94 114 HIS A N 1
ATOM 873 C CA . HIS A 1 114 ? -22.533 -4.558 34.656 1.00 72.94 114 HIS A CA 1
ATOM 874 C C . HIS A 1 114 ? -22.133 -5.404 33.423 1.00 72.94 114 HIS A C 1
ATOM 876 O O . HIS A 1 114 ? -22.073 -4.897 32.303 1.00 72.94 114 HIS A O 1
ATOM 882 N N . GLY A 1 115 ? -21.904 -6.711 33.594 1.00 75.69 115 GLY A N 1
ATOM 883 C CA . GLY A 1 115 ? -21.332 -7.584 32.558 1.00 75.69 115 GLY A CA 1
ATOM 884 C C . GLY A 1 115 ? -22.144 -7.709 31.261 1.00 75.69 115 GLY A C 1
ATOM 885 O O . GLY A 1 115 ? -21.562 -7.916 30.198 1.00 75.69 115 GLY A O 1
ATOM 886 N N . MET A 1 116 ? -23.473 -7.550 31.305 1.00 81.50 116 MET A N 1
ATOM 887 C CA . MET A 1 116 ? -24.303 -7.636 30.094 1.00 81.50 116 MET A CA 1
ATOM 888 C C . MET A 1 116 ? -24.104 -6.429 29.163 1.00 81.50 116 MET A C 1
ATOM 890 O O . MET A 1 116 ? -24.098 -6.606 27.948 1.00 81.50 116 MET A O 1
ATOM 894 N N . SER A 1 117 ? -23.893 -5.230 29.720 1.00 86.00 117 SER A N 1
ATOM 895 C CA . SER A 1 117 ? -23.610 -4.014 28.941 1.00 86.00 117 SER A CA 1
ATOM 896 C C . SER A 1 117 ? -22.239 -4.104 28.269 1.00 86.00 117 SER A C 1
ATOM 898 O O . SER A 1 117 ? -22.126 -3.915 27.060 1.00 86.00 117 SER A O 1
ATOM 900 N N . LEU A 1 118 ? -21.222 -4.521 29.032 1.00 86.75 118 LEU A N 1
ATOM 901 C CA . LEU A 1 118 ? -19.857 -4.722 28.535 1.00 86.75 118 LEU A CA 1
ATOM 902 C C . LEU A 1 118 ? -19.792 -5.764 27.411 1.00 86.75 118 LEU A C 1
ATOM 904 O O . LEU A 1 118 ? -19.066 -5.589 26.440 1.00 86.75 118 LEU A O 1
ATOM 908 N N . MET A 1 119 ? -20.585 -6.837 27.498 1.00 87.00 119 MET A N 1
ATOM 909 C CA . MET A 1 119 ? -20.649 -7.844 26.436 1.00 87.00 119 MET A CA 1
ATOM 910 C C . MET A 1 119 ? -21.210 -7.282 25.121 1.00 87.00 119 MET A C 1
ATOM 912 O O . MET A 1 119 ? -20.759 -7.684 24.047 1.00 87.00 119 MET A O 1
ATOM 916 N N . VAL A 1 120 ? -22.206 -6.393 25.184 1.00 91.69 120 VAL A N 1
ATOM 917 C CA . VAL A 1 120 ? -22.759 -5.738 23.988 1.00 91.69 120 VAL A CA 1
ATOM 918 C C . VAL A 1 120 ? -21.715 -4.812 23.372 1.00 91.69 120 VAL A C 1
ATOM 920 O O . VAL A 1 120 ? -21.486 -4.877 22.167 1.00 91.69 120 VAL A O 1
ATOM 923 N N . GLU A 1 121 ? -21.039 -4.013 24.194 1.00 92.31 121 GLU A N 1
ATOM 924 C CA . GLU A 1 121 ? -20.018 -3.079 23.724 1.00 92.31 121 GLU A CA 1
ATOM 925 C C . GLU A 1 121 ? -18.803 -3.797 23.127 1.00 92.31 121 GLU A C 1
ATOM 927 O O . GLU A 1 121 ? -18.335 -3.428 22.053 1.00 92.31 121 GLU A O 1
ATOM 932 N N . LEU A 1 122 ? -18.355 -4.893 23.743 1.00 92.94 122 LEU A N 1
ATOM 933 C CA . LEU A 1 122 ? -17.268 -5.721 23.222 1.00 92.94 122 LEU A CA 1
ATOM 934 C C . LEU A 1 122 ? -17.598 -6.306 21.843 1.00 92.94 122 LEU A C 1
ATOM 936 O O . LEU A 1 122 ? -16.744 -6.308 20.957 1.00 92.94 122 LEU A O 1
ATOM 940 N N . LYS A 1 123 ? -18.840 -6.763 21.630 1.00 95.00 123 LYS A N 1
ATOM 941 C CA . LYS A 1 123 ? -19.288 -7.238 20.309 1.00 95.00 123 LYS A CA 1
ATOM 942 C C . LYS A 1 123 ? -19.304 -6.122 19.268 1.00 95.00 123 LYS A C 1
ATOM 944 O O . LYS A 1 123 ? -18.958 -6.372 18.114 1.00 95.00 123 LYS A O 1
ATOM 949 N N . GLU A 1 124 ? -19.687 -4.912 19.664 1.00 96.31 124 GLU A N 1
ATOM 950 C CA . GLU A 1 124 ? -19.645 -3.746 18.781 1.00 96.31 124 GLU A CA 1
ATOM 951 C C . GLU A 1 124 ? -18.199 -3.410 18.391 1.00 96.31 124 GLU A C 1
ATOM 953 O O . GLU A 1 124 ? -17.897 -3.280 17.204 1.00 96.31 124 GLU A O 1
ATOM 958 N N . GLN A 1 125 ? -17.270 -3.371 19.355 1.00 97.12 125 GLN A N 1
ATOM 959 C CA . GLN A 1 125 ? -15.855 -3.126 19.058 1.00 97.12 125 GLN A CA 1
ATOM 960 C C . GLN A 1 125 ? -15.248 -4.233 18.187 1.00 97.12 125 GLN A C 1
ATOM 962 O O . GLN A 1 125 ? -14.503 -3.937 17.254 1.00 97.12 125 GLN A O 1
ATOM 967 N N . GLU A 1 126 ? -15.596 -5.503 18.424 1.00 96.12 126 GLU A N 1
ATOM 968 C CA . GLU A 1 126 ? -15.172 -6.620 17.571 1.00 96.12 126 GLU A CA 1
ATOM 969 C C . GLU A 1 126 ? -15.637 -6.423 16.118 1.00 96.12 126 GLU A C 1
ATOM 971 O O . GLU A 1 126 ? -14.862 -6.627 15.179 1.00 96.12 126 GLU A O 1
ATOM 976 N N . HIS A 1 127 ? -16.888 -6.001 15.918 1.00 97.50 127 HIS A N 1
ATOM 977 C CA . HIS A 1 127 ? -17.426 -5.709 14.592 1.00 97.50 127 HIS A CA 1
ATOM 978 C C . HIS A 1 127 ? -16.679 -4.549 13.916 1.00 97.50 127 HIS A C 1
ATOM 980 O O . HIS A 1 127 ? -16.254 -4.679 12.763 1.00 97.50 127 HIS A O 1
ATOM 986 N N . VAL A 1 128 ? -16.449 -3.448 14.640 1.00 97.12 128 VAL A N 1
ATOM 987 C CA . VAL A 1 128 ? -15.682 -2.296 14.140 1.00 97.12 128 VAL A CA 1
ATOM 988 C C . VAL A 1 128 ? -14.265 -2.709 13.738 1.00 97.12 128 VAL A C 1
ATOM 990 O O . VAL A 1 128 ? -13.810 -2.348 12.651 1.00 97.12 128 VAL A O 1
ATOM 993 N N . LEU A 1 129 ? -13.573 -3.499 14.561 1.00 97.50 129 LEU A N 1
ATOM 994 C CA . LEU A 1 129 ? -12.216 -3.960 14.267 1.00 97.50 129 LEU A CA 1
ATOM 995 C C . LEU A 1 129 ? -12.163 -4.872 13.043 1.00 97.50 129 LEU A C 1
ATOM 997 O O . LEU A 1 129 ? -11.292 -4.684 12.194 1.00 97.50 129 LEU A O 1
ATOM 1001 N N . LYS A 1 130 ? -13.105 -5.811 12.897 1.00 97.38 130 LYS A N 1
ATOM 1002 C CA . LYS A 1 130 ? -13.197 -6.659 11.695 1.00 97.38 130 LYS A CA 1
ATOM 1003 C C . LYS A 1 130 ? -13.359 -5.821 10.431 1.00 97.38 130 LYS A C 1
ATOM 1005 O O . LYS A 1 130 ? -12.663 -6.062 9.446 1.00 97.38 130 LYS A O 1
ATOM 1010 N N . HIS A 1 131 ? -14.228 -4.813 10.477 1.00 95.75 131 HIS A N 1
ATOM 1011 C CA . HIS A 1 131 ? -14.414 -3.889 9.364 1.00 95.75 131 HIS A CA 1
ATOM 1012 C C . HIS A 1 131 ? -13.131 -3.102 9.057 1.00 95.75 131 HIS A C 1
ATOM 1014 O O . HIS A 1 131 ? -12.725 -3.013 7.899 1.00 95.75 131 HIS A O 1
ATOM 1020 N N . CYS A 1 132 ? -12.449 -2.583 10.084 1.00 96.44 132 CYS A N 1
ATOM 1021 C CA . CYS A 1 132 ? -11.185 -1.867 9.907 1.00 96.44 132 CYS A CA 1
ATOM 1022 C C . CYS A 1 132 ? -10.104 -2.757 9.280 1.00 96.44 132 CYS A C 1
ATOM 1024 O O . CYS A 1 132 ? -9.437 -2.324 8.348 1.00 96.44 132 CYS A O 1
ATOM 1026 N N . ILE A 1 133 ? -9.951 -4.003 9.741 1.00 95.69 133 ILE A N 1
ATOM 1027 C CA . ILE A 1 133 ? -8.984 -4.963 9.182 1.00 95.69 133 ILE A CA 1
ATOM 1028 C C . ILE A 1 133 ? -9.255 -5.202 7.695 1.00 95.69 133 ILE A C 1
ATOM 1030 O O . ILE A 1 133 ? -8.322 -5.202 6.896 1.00 95.69 133 ILE A O 1
ATOM 1034 N N . GLN A 1 134 ? -10.521 -5.364 7.306 1.00 95.00 134 GLN A N 1
ATOM 1035 C CA . GLN A 1 134 ? -10.885 -5.561 5.905 1.00 95.00 134 GLN A CA 1
ATOM 1036 C C . GLN A 1 134 ? -10.524 -4.342 5.039 1.00 95.00 134 GLN A C 1
ATOM 1038 O O . GLN A 1 134 ? -9.916 -4.510 3.982 1.00 95.00 134 GLN A O 1
ATOM 1043 N N . GLN A 1 135 ? -10.866 -3.127 5.481 1.00 94.12 135 GLN A N 1
ATOM 1044 C CA . GLN A 1 135 ? -10.539 -1.896 4.747 1.00 94.12 135 GLN A CA 1
ATOM 1045 C C . GLN 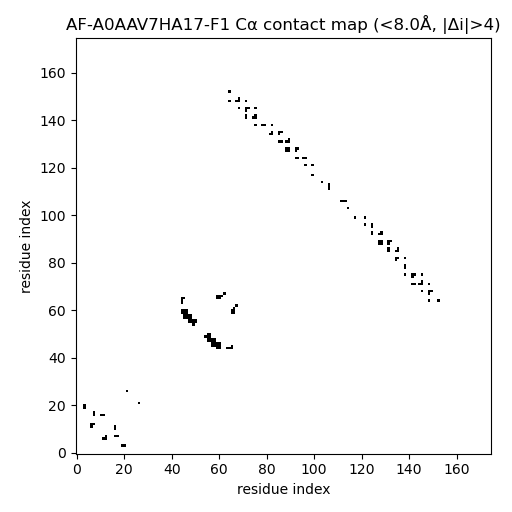A 1 135 ? -9.025 -1.685 4.640 1.00 94.12 135 GLN A C 1
ATOM 1047 O O . GLN A 1 135 ? -8.505 -1.437 3.554 1.00 94.1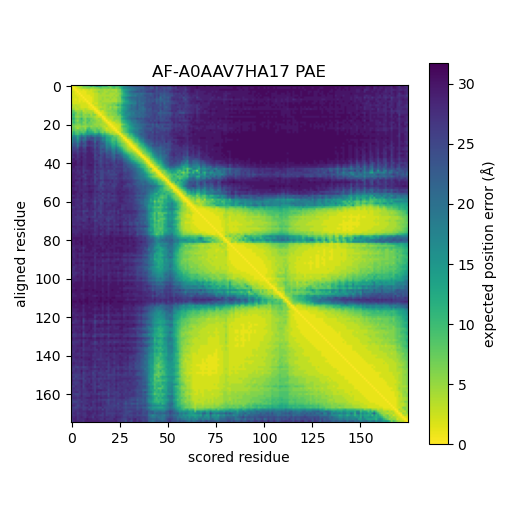2 135 GLN A O 1
ATOM 1052 N N . LEU A 1 136 ? -8.302 -1.841 5.752 1.00 94.94 136 LEU A N 1
ATOM 1053 C CA . LEU A 1 136 ? -6.848 -1.687 5.783 1.00 94.94 136 LEU A CA 1
ATOM 1054 C C . LEU A 1 136 ? -6.143 -2.743 4.924 1.00 94.94 136 LEU A C 1
ATOM 1056 O O . LEU A 1 136 ? -5.143 -2.424 4.289 1.00 94.94 136 LEU A O 1
ATOM 1060 N N . GLY A 1 137 ? -6.686 -3.960 4.835 1.00 95.19 137 GLY A N 1
ATOM 1061 C CA . GLY A 1 137 ? -6.186 -4.992 3.926 1.00 95.19 137 GLY A CA 1
ATOM 1062 C C . GLY A 1 137 ? -6.343 -4.624 2.445 1.00 95.19 137 GLY A C 1
ATOM 1063 O O . GLY A 1 137 ? -5.446 -4.894 1.648 1.00 95.19 137 GLY A O 1
ATOM 1064 N N . GLN A 1 138 ? -7.441 -3.961 2.064 1.00 93.56 138 GLN A N 1
ATOM 1065 C CA . GLN A 1 138 ? -7.613 -3.456 0.696 1.00 93.56 138 GLN A CA 1
ATOM 1066 C C . GLN A 1 138 ? -6.594 -2.353 0.383 1.00 93.56 138 GLN A C 1
ATOM 1068 O O . GLN A 1 138 ? -5.907 -2.417 -0.636 1.00 93.56 138 GLN A O 1
ATOM 1073 N N . VAL A 1 139 ? -6.435 -1.401 1.305 1.00 94.50 139 VAL A N 1
ATOM 1074 C CA . VAL A 1 139 ? -5.446 -0.319 1.204 1.00 94.50 139 VAL A CA 1
ATOM 1075 C C . VAL A 1 139 ? -4.020 -0.878 1.092 1.00 94.50 139 VAL A C 1
ATOM 1077 O O . VAL A 1 139 ? -3.217 -0.408 0.279 1.00 94.50 139 VAL A O 1
ATOM 1080 N N . GLU A 1 140 ? -3.686 -1.899 1.888 1.00 95.38 140 GLU A N 1
ATOM 1081 C CA . GLU A 1 140 ? -2.403 -2.600 1.811 1.00 95.38 140 GLU A CA 1
ATOM 1082 C C . GLU A 1 140 ? -2.189 -3.213 0.422 1.00 95.38 140 GLU A C 1
ATOM 1084 O O . GLU A 1 140 ? -1.135 -3.001 -0.183 1.00 95.38 140 GLU A O 1
ATOM 1089 N N . ALA A 1 141 ? -3.186 -3.919 -0.117 1.00 95.75 141 ALA A N 1
ATOM 1090 C CA . ALA A 1 141 ? -3.105 -4.544 -1.435 1.00 95.75 141 ALA A CA 1
ATOM 1091 C C . ALA A 1 141 ? -2.898 -3.511 -2.556 1.00 95.75 141 ALA A C 1
ATOM 1093 O O . ALA A 1 141 ? -2.048 -3.703 -3.434 1.00 95.75 141 ALA A O 1
ATOM 1094 N N . THR A 1 142 ? -3.620 -2.391 -2.509 1.00 95.50 142 THR A N 1
ATOM 1095 C CA . THR A 1 142 ? -3.489 -1.299 -3.482 1.00 95.50 142 THR A CA 1
ATOM 1096 C C . THR A 1 142 ? -2.089 -0.690 -3.446 1.00 95.50 142 THR A C 1
ATOM 1098 O O . THR A 1 142 ? -1.446 -0.527 -4.490 1.00 95.50 142 THR A O 1
ATOM 1101 N N . ARG A 1 143 ? -1.539 -0.444 -2.250 1.00 95.94 143 ARG A N 1
ATOM 1102 C CA . ARG A 1 143 ? -0.147 0.007 -2.121 1.00 95.94 143 ARG A CA 1
ATOM 1103 C C . ARG A 1 143 ? 0.858 -1.034 -2.584 1.00 95.94 143 ARG A C 1
ATOM 1105 O O . ARG A 1 143 ? 1.797 -0.681 -3.295 1.00 95.94 143 ARG A O 1
ATOM 1112 N N . ALA A 1 144 ? 0.680 -2.302 -2.222 1.00 97.19 144 ALA A N 1
ATOM 1113 C CA . ALA A 1 144 ? 1.560 -3.383 -2.654 1.00 97.19 144 ALA A CA 1
ATOM 1114 C C . ALA A 1 144 ? 1.625 -3.478 -4.189 1.00 97.19 144 ALA A C 1
ATOM 1116 O O . ALA A 1 144 ? 2.710 -3.649 -4.748 1.00 97.19 144 ALA A O 1
ATOM 1117 N N . SER A 1 145 ? 0.493 -3.277 -4.872 1.00 96.81 145 SER A N 1
ATOM 1118 C CA . SER A 1 145 ? 0.420 -3.196 -6.335 1.00 96.81 145 SER A CA 1
ATOM 1119 C C . SER A 1 145 ? 1.265 -2.046 -6.901 1.00 96.81 145 SER A C 1
ATOM 1121 O O . SER A 1 145 ? 2.091 -2.265 -7.791 1.00 96.81 145 SER A O 1
ATOM 1123 N N . LEU A 1 146 ? 1.147 -0.835 -6.342 1.00 97.56 146 LEU A N 1
ATOM 1124 C CA . LEU A 1 146 ? 2.004 0.298 -6.712 1.00 97.56 146 LEU A CA 1
ATOM 1125 C C . LEU A 1 146 ? 3.491 -0.018 -6.495 1.00 97.56 146 LEU A C 1
ATOM 1127 O O . LEU A 1 146 ? 4.313 0.230 -7.380 1.00 97.56 146 LEU A O 1
ATOM 1131 N N . PHE A 1 147 ? 3.845 -0.591 -5.344 1.00 98.06 147 PHE A N 1
ATOM 1132 C CA . PHE A 1 147 ? 5.221 -0.990 -5.046 1.00 98.06 147 PHE A CA 1
ATOM 1133 C C . PHE A 1 147 ? 5.764 -1.996 -6.063 1.00 98.06 147 PHE A C 1
ATOM 1135 O O . PHE A 1 147 ? 6.921 -1.878 -6.469 1.00 98.06 147 PHE A O 1
ATOM 1142 N N . ALA A 1 148 ? 4.950 -2.961 -6.496 1.00 97.62 148 ALA A N 1
ATOM 1143 C CA . ALA A 1 148 ? 5.336 -3.912 -7.532 1.00 97.62 148 ALA A CA 1
ATOM 1144 C C . ALA A 1 148 ? 5.643 -3.200 -8.859 1.00 97.62 148 ALA A C 1
ATOM 1146 O O . ALA A 1 148 ? 6.723 -3.398 -9.415 1.00 97.62 148 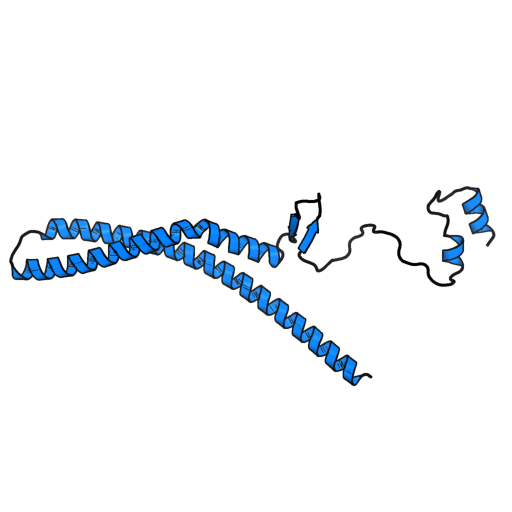ALA A O 1
ATOM 1147 N N . GLN A 1 149 ? 4.763 -2.294 -9.310 1.00 96.81 149 GLN A N 1
ATOM 1148 C CA . GLN A 1 149 ? 4.993 -1.517 -10.535 1.00 96.81 149 GLN A CA 1
ATOM 1149 C C . GLN A 1 149 ? 6.266 -0.663 -10.448 1.00 96.81 149 GLN A C 1
ATOM 1151 O O . GLN A 1 149 ? 7.046 -0.613 -11.394 1.00 96.81 149 GLN A O 1
ATOM 1156 N N . LEU A 1 150 ? 6.526 -0.013 -9.311 1.00 98.12 150 LEU A N 1
ATOM 1157 C CA . LEU A 1 150 ? 7.738 0.793 -9.130 1.00 98.12 150 LEU A CA 1
ATOM 1158 C C . LEU A 1 150 ? 9.017 -0.057 -9.135 1.00 98.12 150 LEU A C 1
ATOM 1160 O O . LEU A 1 150 ? 10.016 0.353 -9.727 1.00 98.12 150 LEU A O 1
ATOM 1164 N N . LYS A 1 151 ? 8.991 -1.242 -8.514 1.00 98.25 151 LYS A N 1
ATOM 1165 C CA . LYS A 1 151 ? 10.129 -2.174 -8.516 1.00 98.25 151 LYS A CA 1
ATOM 1166 C C . LYS A 1 151 ? 10.449 -2.677 -9.920 1.00 98.25 151 LYS A C 1
ATOM 1168 O O . LYS A 1 151 ? 11.611 -2.649 -10.313 1.00 98.25 151 LYS A O 1
ATOM 1173 N N . GLU A 1 152 ? 9.432 -3.078 -10.683 1.00 96.19 152 GLU A N 1
ATOM 1174 C CA . GLU A 1 152 ? 9.602 -3.469 -12.089 1.00 96.19 152 GLU A CA 1
ATOM 1175 C C . GLU A 1 152 ? 10.219 -2.333 -12.914 1.00 96.19 152 GLU A C 1
ATOM 1177 O O . GLU A 1 152 ? 11.166 -2.552 -13.671 1.00 96.19 152 GLU A O 1
ATOM 1182 N N . ALA A 1 153 ? 9.725 -1.103 -12.725 1.00 95.12 153 ALA A N 1
ATOM 1183 C CA . ALA A 1 153 ? 10.244 0.077 -13.410 1.00 95.12 153 ALA A CA 1
ATOM 1184 C C . ALA A 1 153 ? 11.731 0.288 -13.132 1.00 95.12 153 ALA A C 1
ATOM 1186 O O . ALA A 1 153 ? 12.512 0.528 -14.054 1.00 95.12 153 ALA A O 1
ATOM 1187 N N . LEU A 1 154 ? 12.107 0.212 -11.853 1.00 97.50 154 LEU A N 1
ATOM 1188 C CA . LEU A 1 154 ? 13.473 0.422 -11.405 1.00 97.50 154 LEU A CA 1
ATOM 1189 C C . LEU A 1 154 ? 14.406 -0.632 -12.003 1.00 97.50 154 LEU A C 1
ATOM 1191 O O . LEU A 1 154 ? 15.402 -0.269 -12.625 1.00 97.50 154 LEU A O 1
ATOM 1195 N N . GLN A 1 155 ? 14.027 -1.908 -11.916 1.00 96.94 155 GLN A N 1
ATOM 1196 C CA . GLN A 1 155 ? 14.800 -3.014 -12.478 1.00 96.94 155 GLN A CA 1
ATOM 1197 C C . GLN A 1 155 ? 15.004 -2.863 -13.996 1.00 96.94 155 GLN A C 1
ATOM 1199 O O . GLN A 1 155 ? 16.098 -3.102 -14.515 1.00 96.94 155 GLN A O 1
ATOM 1204 N N . GLU A 1 156 ? 13.974 -2.429 -14.733 1.00 93.19 156 GLU A N 1
ATOM 1205 C CA . GLU A 1 156 ? 14.105 -2.167 -16.169 1.00 93.19 156 GLU A CA 1
ATOM 1206 C C . GLU A 1 156 ? 15.120 -1.044 -16.444 1.00 93.19 156 GLU A C 1
ATOM 1208 O O . GLU A 1 156 ? 15.961 -1.180 -17.338 1.00 93.19 156 GLU A O 1
ATOM 1213 N N . GLN A 1 157 ? 15.084 0.053 -15.682 1.00 95.69 157 GLN A N 1
ATOM 1214 C CA . GLN A 1 157 ? 16.039 1.154 -15.855 1.00 95.69 157 GLN A CA 1
ATOM 1215 C C . GLN A 1 157 ? 17.471 0.754 -15.490 1.00 95.69 157 GLN A C 1
ATOM 1217 O O . GLN A 1 157 ? 18.397 1.110 -16.220 1.00 95.69 157 GLN A O 1
ATOM 1222 N N . GLU A 1 158 ? 17.659 -0.012 -14.416 1.00 97.31 158 GLU A N 1
ATOM 1223 C CA . GLU A 1 158 ? 18.967 -0.541 -14.015 1.00 97.31 158 GLU A CA 1
ATOM 1224 C C . GLU A 1 158 ? 19.575 -1.403 -15.128 1.00 97.31 158 GLU A C 1
ATOM 1226 O O . GLU A 1 158 ? 20.699 -1.148 -15.562 1.00 97.31 158 GLU A O 1
ATOM 1231 N N . SER A 1 159 ? 18.796 -2.329 -15.700 1.00 95.12 159 SER A N 1
ATOM 1232 C CA . SER A 1 159 ? 19.265 -3.181 -16.804 1.00 95.12 159 SER A CA 1
ATOM 1233 C C . SER A 1 159 ? 19.688 -2.382 -18.048 1.00 95.12 159 SER A C 1
ATOM 1235 O O . SER A 1 159 ? 20.700 -2.685 -18.686 1.00 95.12 159 SER A O 1
ATOM 1237 N N . LYS A 1 160 ? 18.946 -1.317 -18.385 1.00 94.19 160 LYS A N 1
ATOM 1238 C CA . LYS A 1 160 ? 19.271 -0.422 -19.505 1.00 94.19 160 LYS A CA 1
ATOM 1239 C C . LYS A 1 160 ? 20.531 0.390 -19.229 1.00 94.19 160 LYS A C 1
ATOM 1241 O O . LYS A 1 160 ? 21.338 0.584 -20.137 1.00 94.19 160 LYS A O 1
ATOM 1246 N N . LEU A 1 161 ? 20.709 0.858 -17.996 1.00 96.31 161 LEU A N 1
ATOM 1247 C CA . LEU A 1 161 ? 21.900 1.591 -17.585 1.00 96.31 161 LEU A CA 1
ATOM 1248 C C . LEU A 1 161 ? 23.151 0.710 -17.661 1.00 96.31 161 LEU A C 1
ATOM 1250 O O . LEU A 1 161 ? 24.178 1.153 -18.177 1.00 96.31 161 LEU A O 1
ATOM 1254 N N . ASP A 1 162 ? 23.060 -0.535 -17.206 1.00 97.25 162 ASP A N 1
ATOM 1255 C CA . ASP A 1 162 ? 24.174 -1.480 -17.267 1.00 97.25 162 ASP A CA 1
ATOM 1256 C C . ASP A 1 162 ? 24.547 -1.832 -18.708 1.00 97.25 162 ASP A C 1
ATOM 1258 O O . ASP A 1 162 ? 25.733 -1.862 -19.047 1.00 97.25 162 ASP A O 1
ATOM 1262 N N . LEU A 1 163 ? 23.559 -1.975 -19.597 1.00 95.88 163 LEU A N 1
ATOM 1263 C CA . LEU A 1 163 ? 23.809 -2.130 -21.031 1.00 95.88 163 LEU A CA 1
ATOM 1264 C C . LEU A 1 163 ? 24.575 -0.930 -21.611 1.00 95.88 163 LEU A C 1
ATOM 1266 O O . LEU A 1 163 ? 25.552 -1.115 -22.338 1.00 95.88 163 LEU A O 1
ATOM 1270 N N . ILE A 1 164 ? 24.157 0.297 -21.283 1.00 95.19 164 ILE A N 1
ATOM 1271 C CA . ILE A 1 164 ? 24.836 1.520 -21.735 1.00 95.19 164 ILE A CA 1
ATOM 1272 C C . ILE A 1 164 ? 26.283 1.542 -21.229 1.00 95.19 164 ILE A C 1
ATOM 1274 O O . ILE A 1 164 ? 27.205 1.798 -22.004 1.00 95.19 164 ILE A O 1
ATOM 1278 N N . ARG A 1 165 ? 26.506 1.235 -19.946 1.00 96.25 165 ARG A N 1
ATOM 1279 C CA . ARG A 1 165 ? 27.849 1.181 -19.346 1.00 96.25 165 ARG A CA 1
ATOM 1280 C C . ARG A 1 165 ? 28.741 0.150 -20.034 1.00 96.25 165 ARG A C 1
ATOM 1282 O O . ARG A 1 165 ? 29.876 0.479 -20.374 1.00 96.25 165 ARG A O 1
ATOM 1289 N N . ALA A 1 166 ? 28.226 -1.052 -20.290 1.00 95.69 166 ALA A N 1
ATOM 1290 C CA . ALA A 1 166 ? 28.962 -2.103 -20.987 1.00 95.69 166 ALA A CA 1
ATOM 1291 C C . ALA A 1 166 ? 29.372 -1.666 -22.404 1.00 95.69 166 ALA A C 1
ATOM 1293 O O . ALA A 1 166 ? 30.524 -1.835 -22.803 1.00 95.69 166 ALA A O 1
ATOM 1294 N N . GLN A 1 167 ? 28.462 -1.033 -23.153 1.00 92.81 167 GLN A N 1
ATOM 1295 C CA . GLN A 1 167 ? 28.756 -0.524 -24.497 1.00 92.81 167 GLN A CA 1
ATOM 1296 C C . GLN A 1 167 ? 29.807 0.591 -24.488 1.00 92.81 167 GLN A C 1
ATOM 1298 O O . GLN A 1 167 ? 30.683 0.619 -25.354 1.00 92.81 167 GLN A O 1
ATOM 1303 N N . LEU A 1 168 ? 29.743 1.498 -23.511 1.00 92.94 168 LEU A N 1
ATOM 1304 C CA . LEU A 1 168 ? 30.739 2.558 -23.360 1.00 92.94 168 LEU A CA 1
ATOM 1305 C C . LEU A 1 168 ? 32.127 1.988 -23.042 1.00 92.94 168 LEU A C 1
ATOM 1307 O O . LEU A 1 168 ? 33.102 2.429 -23.644 1.00 92.94 168 LEU A O 1
ATOM 1311 N N . GLN A 1 169 ? 32.226 0.982 -22.168 1.00 88.94 169 GLN A N 1
ATOM 1312 C CA . GLN A 1 169 ? 33.500 0.325 -21.851 1.00 88.94 169 GLN A CA 1
ATOM 1313 C C . GLN A 1 169 ? 34.119 -0.371 -23.070 1.00 88.94 169 GLN A C 1
ATOM 1315 O O . GLN A 1 169 ? 35.296 -0.161 -23.352 1.00 88.94 169 GLN A O 1
ATOM 1320 N N . VAL A 1 170 ? 33.332 -1.140 -23.835 1.00 83.81 170 VAL A N 1
ATOM 1321 C CA . VAL A 1 170 ? 33.814 -1.786 -25.072 1.00 83.81 170 VAL A CA 1
ATOM 1322 C C . VAL A 1 170 ? 34.329 -0.744 -26.063 1.00 83.81 170 VAL A C 1
ATOM 1324 O O . VAL A 1 170 ? 35.402 -0.915 -26.637 1.00 83.81 170 VAL A O 1
ATOM 1327 N N . ARG A 1 171 ? 33.593 0.361 -26.233 1.00 75.06 171 ARG A N 1
ATOM 1328 C CA . ARG A 1 171 ? 33.958 1.420 -27.177 1.00 75.06 171 ARG A CA 1
ATOM 1329 C C . ARG A 1 171 ? 35.247 2.144 -26.790 1.00 75.06 171 ARG A C 1
ATOM 1331 O O . ARG A 1 171 ? 36.014 2.495 -27.679 1.00 75.06 171 ARG A O 1
ATOM 1338 N N . ILE A 1 172 ? 35.491 2.338 -25.493 1.00 77.62 172 ILE A N 1
ATOM 1339 C CA . ILE A 1 172 ? 36.744 2.906 -24.975 1.00 77.62 172 ILE A CA 1
ATOM 1340 C C . ILE A 1 172 ? 37.930 1.971 -25.250 1.00 77.62 172 ILE A C 1
ATOM 1342 O O . ILE A 1 172 ? 38.996 2.456 -25.595 1.00 77.62 172 ILE A O 1
ATOM 1346 N N . ILE A 1 173 ? 37.755 0.651 -25.131 1.00 72.75 173 ILE A N 1
ATOM 1347 C CA . ILE A 1 173 ? 38.826 -0.335 -25.377 1.00 72.75 173 ILE A CA 1
ATOM 1348 C C . ILE A 1 173 ? 39.138 -0.484 -26.878 1.00 72.75 173 ILE A C 1
ATOM 1350 O O . ILE A 1 173 ? 40.251 -0.843 -27.247 1.00 72.75 173 ILE A O 1
ATOM 1354 N N . SER A 1 174 ? 38.160 -0.233 -27.752 1.00 66.12 174 SER A N 1
ATOM 1355 C CA . SER A 1 174 ? 38.315 -0.342 -29.211 1.00 66.12 174 SER A CA 1
ATOM 1356 C C . SER A 1 174 ? 38.939 0.883 -29.902 1.00 66.12 174 SER A C 1
ATOM 1358 O O . SER A 1 174 ? 39.014 0.892 -31.131 1.00 66.12 174 SER A O 1
ATOM 1360 N N . LEU A 1 175 ? 39.316 1.918 -29.143 1.00 61.59 175 LEU A N 1
ATOM 1361 C CA . LEU A 1 175 ? 39.930 3.168 -29.615 1.00 61.59 175 LEU A CA 1
ATOM 1362 C C . LEU A 1 175 ? 41.407 3.222 -29.220 1.00 61.59 175 LEU A C 1
ATOM 1364 O O . LEU A 1 175 ? 42.193 3.732 -30.048 1.00 61.59 175 LEU A O 1
#

Mean predicted aligned error: 16.56 Å

Solvent-accessible surface area (backbone atoms only — not comparable to full-atom values): 10332 Å² total; per-residue (Å²): 116,70,66,60,55,52,40,57,78,66,44,77,55,54,89,76,44,84,50,55,70,58,69,74,63,71,73,84,86,80,81,90,78,85,89,79,92,69,100,63,93,69,88,66,47,67,44,82,45,75,81,54,102,86,50,77,48,74,41,52,35,87,92,24,72,66,39,52,41,53,54,30,48,49,53,41,61,72,47,48,71,55,47,60,54,34,53,51,52,34,52,51,37,52,55,50,49,60,50,49,55,51,49,52,56,51,35,67,76,68,74,60,87,61,62,68,61,53,54,53,52,50,52,51,36,52,52,52,41,54,53,24,53,55,55,50,52,51,54,48,50,43,45,52,51,29,52,50,46,53,50,55,52,49,53,55,50,50,54,52,51,52,52,52,53,52,53,53,53,54,54,62,74,75,108

Organism: Dendrobium chrysotoxum (NCBI:txid161865)

Foldseek 3Di:
DVVLVVCVVVCVPPPVSPCVVVVVVDDDDDDDDDDDDDDDDDVDQWDFDDPDDPDTDTHGNVVDLVVQLVVLVVLLVVLVVVLVVLVVLLVVLVVVVVVLVVVVVVCVVVVDPCVVVSVVSNVVSVVSNVVSVVSVVVSVVSVVSSVVSVVVVVVVVVVVVVVVVVVVVVVVVVD

Sequence (175 aa):
MRLVDIWDERKVFGSRGRGLKDDILGNAPPAPPPLSESNGKNPNPIKLVRKDAHSVRIKLAVGGMPERIVTAYQAVLDEHFDEDTALNKCKSAVCALENMEKEVNDVYAQGSQHGMSLMVELKEQEHVLKHCIQQLGQVEATRASLFAQLKEALQEQESKLDLIRAQLQVRIISL

Radius of gyration: 34.93 Å; Cα contacts (8 Å, |Δi|>4): 92; chains: 1; bounding box: 64×35×115 Å

Secondary structure (DSSP, 8-state):
-HHHHHHHHTTTTGGG-TTHHHHHHT--PPPPPP----------SEEEEEEETTEEEEEEPTT-HHHHHHHHHHHHHHHHHHHHHHHHHHHHHHHHHHHHHHHHHHHHHHT--THHHHHHHHHHHHHHHHHHHHHHHHHHHHHHHHHHHHHHHHHHHHHHHHHHHHHHHHHHHT-

pLDDT: mean 78.72, std 18.42, range [33.16, 98.25]

Nearest PDB structures (foldseek):
  1ujw-assembly1_B  TM=5.004E-01  e=8.389E-02  Escherichia coli
  2b5u-assembly2_C  TM=4.906E-01  e=1.561E-01  Escherichia coli
  2ysu-assembly1_B  TM=4.289E-01  e=1.378E-01  Escherichia coli
  5xg2-assembly1_A  TM=5.059E-01  e=1.004E+00  Pyrococcus yayanosii CH1
  3j96-assembly1_M  TM=4.500E-01  e=1.868E+00  Rattus norvegicus